Protein AF-A0A397XY78-F1 (afdb_monomer)

Organism: Brassica campestris (NCBI:txid3711)

Mean predicted aligned error: 9.74 Å

Solvent-accessible surface area (backbone atoms only — not comparable to full-atom values): 7818 Å² total; per-residue (Å²): 139,83,86,80,80,82,77,78,76,75,76,76,78,73,73,80,87,73,73,86,70,64,91,83,46,87,63,49,47,76,44,68,35,44,66,73,39,50,41,94,74,30,27,44,78,42,58,41,68,55,44,61,69,52,44,42,78,80,44,57,70,68,57,51,57,47,32,72,39,87,98,33,62,39,81,44,77,46,73,41,82,89,82,70,47,75,42,81,25,42,34,29,60,48,97,89,56,28,32,32,33,39,51,51,58,73,68,63,73,74,64,81,68,46,62,70,42,75,51,76,47,76,78,134

Foldseek 3Di:
DDDDDPPPPPPPPPPPPPCPDDPPDPLKQKDFDAPVCQDPQQKDWGAQVNCVVRPVVVDDPVQVVQQPDPPGWDWDWAQDDPVRDIDTWTWHQDPVRIIITHCPCVPVPPPRDDGGDMDMDDDD

Radius of gyration: 21.33 Å; Cα contacts (8 Å, |Δi|>4): 164; chains: 1; bounding box: 76×48×36 Å

InterPro domains:
  IPR051442 B3 domain-containing protein [PTHR34269] (6-124)

Sequence (124 aa):
MERKNNKTSKASSKRKNNEIFNPVSQWNIIITLTASDTDSSNTITIPKELVEAKIFPLWGSKRCKGLLKPDSFEMVYLYEHHSKVTTGVAMKKDEHGNFKLYGLPSVLGGRPFKTGDVIGFWWD

pLDDT: mean 81.6, std 18.2, range [38.69, 97.25]

Nearest PDB structures (foldseek):
  7e8n-assembly1_C-2  TM=6.178E-01  e=5.579E-01  Hymenobacter psoromatis
  7e8n-assembly1_B-2  TM=5.852E-01  e=1.484E+00  Hymenobacter psoromatis
  8qqu-assembly1_D  TM=4.106E-01  e=8.052E-01  Escherichia coli
  2w2w-assembly3_C  TM=4.730E-01  e=4.197E+00  Homo sapiens
  8pfj-assembly1_P  TM=1.690E-01  e=4.743E+00  Escherichia coli

Secondary structure (DSSP, 8-state):
-------------------S--TT-TT-EEEEPPGGGSSTT-EEEE-HHHHHHHTGGGS-HHHHHHHTSTT--EEEEEEETTTTEEEEEEEEE-TTS-EEEETHHHHTTT----TT-EEEE---

Structure (mmCIF, N/CA/C/O backbone):
data_AF-A0A397XY78-F1
#
_entry.id   AF-A0A397XY78-F1
#
loop_
_atom_site.group_PDB
_atom_site.id
_atom_site.type_symbol
_atom_site.label_atom_id
_atom_site.label_alt_id
_atom_site.label_comp_id
_atom_site.label_asym_id
_atom_site.label_entity_id
_atom_site.label_seq_id
_atom_site.pdbx_PDB_ins_code
_atom_site.Cartn_x
_atom_site.Cartn_y
_atom_site.Cartn_z
_atom_site.occupancy
_atom_site.B_iso_or_equiv
_atom_site.auth_seq_id
_atom_site.auth_comp_id
_atom_site.auth_asym_id
_atom_site.auth_atom_id
_atom_site.pdbx_PDB_model_num
ATOM 1 N N . MET A 1 1 ? 63.143 -38.415 9.168 1.00 48.16 1 MET A N 1
ATOM 2 C CA . MET A 1 1 ? 61.739 -38.746 9.493 1.00 48.16 1 MET A CA 1
ATOM 3 C C . MET A 1 1 ? 60.984 -37.426 9.601 1.00 48.16 1 MET A C 1
ATOM 5 O O . MET A 1 1 ? 61.056 -36.751 10.617 1.00 48.16 1 MET A O 1
ATOM 9 N N . GLU A 1 2 ? 60.424 -36.975 8.482 1.00 38.69 2 GLU A N 1
ATOM 10 C CA . GLU A 1 2 ? 59.940 -35.607 8.270 1.00 38.69 2 GLU A CA 1
ATOM 11 C C . GLU A 1 2 ? 58.440 -35.526 8.603 1.00 38.69 2 GLU A C 1
ATOM 13 O O . GLU A 1 2 ? 57.626 -36.237 8.013 1.00 38.69 2 GLU A O 1
ATOM 18 N N . ARG A 1 3 ? 58.064 -34.705 9.592 1.00 41.25 3 ARG A N 1
ATOM 19 C CA . ARG A 1 3 ? 56.664 -34.499 9.994 1.00 41.25 3 ARG A CA 1
ATOM 20 C C . ARG A 1 3 ? 56.026 -33.461 9.069 1.00 41.25 3 ARG A C 1
ATOM 22 O O . ARG A 1 3 ? 56.244 -32.265 9.236 1.00 41.25 3 ARG A O 1
ATOM 29 N N . LYS A 1 4 ? 55.236 -33.913 8.091 1.00 46.12 4 LYS A N 1
ATOM 30 C CA . LYS A 1 4 ? 54.439 -33.027 7.230 1.00 46.12 4 LYS A CA 1
ATOM 31 C C . LYS A 1 4 ? 53.172 -32.583 7.964 1.00 46.12 4 LYS A C 1
ATOM 33 O O . LYS A 1 4 ? 52.269 -33.375 8.218 1.00 46.12 4 LYS A O 1
ATOM 38 N N . ASN A 1 5 ? 53.131 -31.296 8.301 1.00 41.91 5 ASN A N 1
ATOM 39 C CA . ASN A 1 5 ? 51.973 -30.598 8.848 1.00 41.91 5 ASN A CA 1
ATOM 40 C C . ASN A 1 5 ? 50.860 -30.514 7.792 1.00 41.91 5 ASN A C 1
ATOM 42 O O . ASN A 1 5 ? 50.930 -29.691 6.880 1.00 41.91 5 ASN A O 1
ATOM 46 N N . ASN A 1 6 ? 49.812 -31.330 7.930 1.00 41.00 6 ASN A N 1
ATOM 47 C CA . ASN A 1 6 ? 48.597 -31.197 7.128 1.00 41.00 6 ASN A CA 1
ATOM 48 C C . ASN A 1 6 ? 47.757 -30.031 7.664 1.00 41.00 6 ASN A C 1
ATOM 50 O O . ASN A 1 6 ? 46.909 -30.176 8.543 1.00 41.00 6 ASN A O 1
ATOM 54 N N . LYS A 1 7 ? 48.029 -28.839 7.132 1.00 43.22 7 LYS A N 1
ATOM 55 C CA . LYS A 1 7 ? 47.216 -27.641 7.331 1.00 43.22 7 LYS A CA 1
ATOM 56 C C . LYS A 1 7 ? 45.964 -27.795 6.464 1.00 43.22 7 LYS A C 1
ATOM 58 O O . LYS A 1 7 ? 45.964 -27.421 5.297 1.00 43.22 7 LYS A O 1
ATOM 63 N N . THR A 1 8 ? 44.907 -28.388 7.017 1.00 42.28 8 THR A N 1
ATOM 64 C CA . THR A 1 8 ? 43.575 -28.383 6.399 1.00 42.28 8 THR A CA 1
ATOM 65 C C . THR A 1 8 ? 43.114 -26.939 6.244 1.00 42.28 8 THR A C 1
ATOM 67 O O . THR A 1 8 ? 42.688 -26.295 7.206 1.00 42.28 8 THR A O 1
ATOM 70 N N . SER A 1 9 ? 43.222 -26.419 5.026 1.00 42.25 9 SER A N 1
ATOM 71 C CA . SER A 1 9 ? 42.567 -25.198 4.587 1.00 42.25 9 SER A CA 1
ATOM 72 C C . SER A 1 9 ? 41.058 -25.433 4.626 1.00 42.25 9 SER A C 1
ATOM 74 O O . SER A 1 9 ? 40.459 -25.957 3.691 1.00 42.25 9 SER A O 1
ATOM 76 N N . LYS A 1 10 ? 40.414 -25.039 5.731 1.00 41.94 10 LYS A N 1
ATOM 77 C CA . LYS A 1 10 ? 38.980 -24.749 5.704 1.00 41.94 10 LYS A CA 1
ATOM 78 C C . LYS A 1 10 ? 38.804 -23.596 4.725 1.00 41.94 10 LYS A C 1
ATOM 80 O O . LYS A 1 10 ? 39.086 -22.449 5.065 1.00 41.94 10 LYS A O 1
ATOM 85 N N . ALA A 1 11 ? 38.391 -23.918 3.502 1.00 40.28 11 ALA A N 1
ATOM 86 C CA . ALA A 1 11 ? 37.831 -22.948 2.586 1.00 40.28 11 ALA A CA 1
ATOM 87 C C . ALA A 1 11 ? 36.706 -22.245 3.348 1.00 40.28 11 ALA A C 1
ATOM 89 O O . ALA A 1 11 ? 35.680 -22.852 3.663 1.00 40.28 11 ALA A O 1
ATOM 90 N N . SER A 1 12 ? 36.935 -20.989 3.734 1.00 42.72 12 SER A N 1
ATOM 91 C CA . SER A 1 12 ? 35.853 -20.156 4.214 1.00 42.72 12 SER A CA 1
ATOM 92 C C . SER A 1 12 ? 34.901 -20.029 3.034 1.00 42.72 12 SER A C 1
ATOM 94 O O . SER A 1 12 ? 35.208 -19.422 2.009 1.00 42.72 12 SER A O 1
ATOM 96 N N . SER A 1 13 ? 33.760 -20.702 3.147 1.00 46.28 13 SER A N 1
ATOM 97 C CA . SER A 1 13 ? 32.606 -20.436 2.310 1.00 46.28 13 SER A CA 1
ATOM 98 C C . SER A 1 13 ? 32.287 -18.957 2.498 1.00 46.28 13 SER A C 1
ATOM 100 O O . SER A 1 13 ? 31.592 -18.581 3.443 1.00 46.28 13 SER A O 1
ATOM 102 N N . LYS A 1 14 ? 32.836 -18.105 1.624 1.00 42.22 14 LYS A N 1
ATOM 103 C CA . LYS A 1 14 ? 32.313 -16.768 1.375 1.00 42.22 14 LYS A CA 1
ATOM 104 C C . LYS A 1 14 ? 30.841 -16.980 1.050 1.00 42.22 14 LYS A C 1
ATOM 106 O O . LYS A 1 14 ? 30.512 -17.383 -0.063 1.00 42.22 14 LYS A O 1
ATOM 111 N N . ARG A 1 15 ? 29.965 -16.768 2.037 1.00 43.22 15 ARG A N 1
ATOM 112 C CA . ARG A 1 15 ? 28.539 -16.605 1.776 1.00 43.22 15 ARG A CA 1
ATOM 113 C C . ARG A 1 15 ? 28.454 -15.511 0.718 1.00 43.22 15 ARG A C 1
ATOM 115 O O . ARG A 1 15 ? 28.897 -14.388 0.960 1.00 43.22 15 ARG A O 1
ATOM 122 N N . LYS A 1 16 ? 27.968 -15.851 -0.473 1.00 44.75 16 LYS A N 1
ATOM 123 C CA . LYS A 1 16 ? 27.525 -14.855 -1.445 1.00 44.75 16 LYS A CA 1
ATOM 124 C C . LYS A 1 16 ? 26.271 -14.209 -0.848 1.00 44.75 16 LYS A C 1
ATOM 126 O O . LYS A 1 16 ? 25.162 -14.591 -1.186 1.00 44.75 16 LYS A O 1
ATOM 131 N N . ASN A 1 17 ? 26.455 -13.278 0.085 1.00 46.44 17 ASN A N 1
ATOM 132 C CA . ASN A 1 17 ? 25.394 -12.428 0.622 1.00 46.44 17 ASN A CA 1
ATOM 133 C C . ASN A 1 17 ? 25.011 -11.381 -0.439 1.00 46.44 17 ASN A C 1
ATOM 135 O O . ASN A 1 17 ? 25.287 -10.202 -0.262 1.00 46.44 17 ASN A O 1
ATOM 139 N N . ASN A 1 18 ? 24.457 -11.817 -1.571 1.00 52.06 18 ASN A N 1
ATOM 140 C CA . ASN A 1 18 ? 23.976 -10.920 -2.629 1.00 52.06 18 ASN A CA 1
ATOM 141 C C . ASN A 1 18 ? 22.505 -11.174 -3.001 1.00 52.06 18 ASN A C 1
ATOM 143 O O . ASN A 1 18 ? 22.010 -10.582 -3.957 1.00 52.06 18 ASN A O 1
ATOM 147 N N . GLU A 1 19 ? 21.798 -12.041 -2.272 1.00 55.72 19 GLU A N 1
ATOM 148 C CA . GLU A 1 19 ? 20.357 -12.224 -2.455 1.00 55.72 19 GLU A CA 1
ATOM 149 C C . GLU A 1 19 ? 19.605 -11.192 -1.611 1.00 55.72 19 GLU A C 1
ATOM 151 O O . GLU A 1 19 ? 19.386 -11.376 -0.420 1.00 55.72 19 GLU A O 1
ATOM 156 N N . ILE A 1 20 ? 19.258 -10.074 -2.254 1.00 73.06 20 ILE A N 1
ATOM 157 C CA . ILE A 1 20 ? 18.532 -8.933 -1.664 1.00 73.06 20 ILE A CA 1
ATOM 158 C C . ILE A 1 20 ? 17.049 -9.266 -1.425 1.00 73.06 20 ILE A C 1
ATOM 160 O O . ILE A 1 20 ? 16.383 -8.623 -0.622 1.00 73.06 20 ILE A O 1
ATOM 164 N N . PHE A 1 21 ? 16.529 -10.289 -2.105 1.00 80.75 21 PHE A N 1
ATOM 165 C CA . PHE A 1 21 ? 15.174 -10.797 -1.936 1.00 80.75 21 PHE A CA 1
ATOM 166 C C . PHE A 1 21 ? 15.233 -12.294 -1.643 1.00 80.75 21 PHE A C 1
ATOM 168 O O . PHE A 1 21 ? 15.731 -13.068 -2.460 1.00 80.75 21 PHE A O 1
ATOM 175 N N . ASN A 1 22 ? 14.701 -12.699 -0.490 1.00 83.31 22 ASN A N 1
ATOM 176 C CA . ASN A 1 22 ? 14.528 -14.103 -0.144 1.00 83.31 22 ASN A CA 1
ATOM 177 C C . ASN A 1 22 ? 13.098 -14.542 -0.512 1.00 83.31 22 ASN A C 1
ATOM 179 O O . ASN A 1 22 ? 12.170 -14.209 0.232 1.00 83.31 22 ASN A O 1
ATOM 183 N N . PRO A 1 23 ? 12.890 -15.310 -1.598 1.00 80.44 23 PRO A N 1
ATOM 184 C CA . PRO A 1 23 ? 11.553 -15.666 -2.074 1.00 80.44 23 PRO A CA 1
ATOM 185 C C . PRO A 1 23 ? 10.768 -16.558 -1.105 1.00 80.44 23 PRO A C 1
ATOM 187 O O . PRO A 1 23 ? 9.543 -16.584 -1.175 1.00 80.44 23 PRO A O 1
ATOM 190 N N . VAL A 1 24 ? 11.441 -17.259 -0.185 1.00 84.75 24 VAL A N 1
ATOM 191 C CA . VAL A 1 24 ? 10.790 -18.138 0.804 1.00 84.75 24 VAL A CA 1
ATOM 192 C C . VAL A 1 24 ? 10.554 -17.453 2.152 1.00 84.75 24 VAL A C 1
ATOM 194 O O . VAL A 1 24 ? 10.095 -18.089 3.100 1.00 84.75 24 VAL A O 1
ATOM 197 N N . SER A 1 25 ? 10.864 -16.158 2.269 1.00 89.00 25 SER A N 1
ATOM 198 C CA . SER A 1 25 ? 10.588 -15.410 3.491 1.00 89.00 25 SER A CA 1
ATOM 199 C C . SER A 1 25 ? 9.085 -15.299 3.724 1.00 89.00 25 SER A C 1
ATOM 201 O O . SER A 1 25 ? 8.349 -14.706 2.935 1.00 89.00 25 SER A O 1
ATOM 203 N N . GLN A 1 26 ? 8.638 -15.792 4.879 1.00 90.31 26 GLN A N 1
ATOM 204 C CA . GLN A 1 26 ? 7.255 -15.640 5.326 1.00 90.31 26 GLN A CA 1
ATOM 205 C C . GLN A 1 26 ? 6.852 -14.179 5.568 1.00 90.31 26 GLN A C 1
ATOM 207 O O . GLN A 1 26 ? 5.673 -13.915 5.781 1.00 90.31 26 GLN A O 1
ATOM 212 N N . TRP A 1 27 ? 7.802 -13.242 5.600 1.00 91.25 27 TRP A N 1
ATOM 213 C CA . TRP A 1 27 ? 7.537 -11.820 5.830 1.00 91.25 27 TRP A CA 1
ATOM 214 C C . TRP A 1 27 ? 7.253 -11.034 4.552 1.00 91.25 27 TRP A C 1
ATOM 216 O O . TRP A 1 27 ? 6.825 -9.884 4.639 1.00 91.25 27 TRP A O 1
ATOM 226 N N . ASN A 1 28 ? 7.458 -11.652 3.387 1.00 93.31 28 ASN A N 1
ATOM 227 C CA . ASN A 1 28 ? 7.153 -11.028 2.111 1.00 93.31 28 ASN A CA 1
ATOM 228 C C . ASN A 1 28 ? 5.644 -10.821 1.964 1.00 93.31 28 ASN A C 1
ATOM 230 O O . ASN A 1 28 ? 4.837 -11.677 2.333 1.00 93.31 28 ASN A O 1
ATOM 234 N N . ILE A 1 29 ? 5.277 -9.699 1.359 1.00 94.62 29 ILE A N 1
ATOM 235 C CA . ILE A 1 29 ? 3.921 -9.435 0.892 1.00 94.62 29 ILE A CA 1
ATOM 236 C C . ILE A 1 29 ? 3.966 -9.552 -0.624 1.00 94.62 29 ILE A C 1
ATOM 238 O O . ILE A 1 29 ? 4.593 -8.734 -1.292 1.00 94.62 29 ILE A O 1
ATOM 242 N N . ILE A 1 30 ? 3.326 -10.588 -1.156 1.00 93.38 30 ILE A N 1
ATOM 243 C CA . ILE A 1 30 ? 3.229 -10.841 -2.592 1.00 93.38 30 ILE A CA 1
ATOM 244 C C . ILE A 1 30 ? 1.773 -10.642 -2.990 1.00 93.38 30 ILE A C 1
ATOM 246 O O . ILE A 1 30 ? 0.890 -11.299 -2.440 1.00 93.38 30 ILE A O 1
ATOM 250 N N . ILE A 1 31 ? 1.524 -9.737 -3.928 1.00 93.06 31 ILE A N 1
ATOM 251 C CA . ILE A 1 31 ? 0.182 -9.436 -4.427 1.00 93.06 31 ILE A CA 1
ATOM 252 C C . ILE A 1 31 ? 0.143 -9.599 -5.942 1.00 93.06 31 ILE A C 1
ATOM 254 O O . ILE A 1 31 ? 1.093 -9.245 -6.637 1.00 93.06 31 ILE A O 1
ATOM 258 N N . THR A 1 32 ? -0.961 -10.146 -6.445 1.00 94.19 32 THR A N 1
ATOM 259 C CA . THR A 1 32 ? -1.277 -10.140 -7.878 1.00 94.19 32 THR A CA 1
ATOM 260 C C . THR A 1 32 ? -2.194 -8.960 -8.145 1.00 94.19 32 THR A C 1
ATOM 262 O O . THR A 1 32 ? -3.218 -8.825 -7.478 1.00 94.19 32 THR A O 1
ATOM 265 N N . LEU A 1 33 ? -1.822 -8.108 -9.092 1.00 91.12 33 LEU A N 1
ATOM 266 C CA . LEU A 1 33 ? -2.560 -6.892 -9.391 1.00 91.12 33 LEU A CA 1
ATOM 267 C C . LEU A 1 33 ? -3.894 -7.211 -10.051 1.00 91.12 33 LEU A C 1
ATOM 269 O O . LEU A 1 33 ? -3.970 -7.952 -11.034 1.00 91.12 33 LEU A O 1
ATOM 273 N N . THR A 1 34 ? -4.948 -6.614 -9.517 1.00 91.19 34 THR A N 1
ATOM 274 C CA . THR A 1 34 ? -6.294 -6.679 -10.077 1.00 91.19 34 THR A CA 1
ATOM 275 C C . THR A 1 34 ? -6.521 -5.541 -11.071 1.00 91.19 34 THR A C 1
ATOM 277 O O . THR A 1 34 ? -5.702 -4.632 -11.200 1.00 91.19 34 THR A O 1
ATOM 280 N N . ALA A 1 35 ? -7.658 -5.561 -11.771 1.00 89.50 35 ALA A N 1
ATOM 281 C CA . ALA A 1 35 ? -8.026 -4.478 -12.682 1.00 89.50 35 ALA A CA 1
ATOM 282 C C . ALA A 1 35 ? -8.074 -3.111 -11.976 1.00 89.50 35 ALA A C 1
ATOM 284 O O . ALA A 1 35 ? -7.596 -2.129 -12.539 1.00 89.50 35 ALA A O 1
ATOM 285 N N . SER A 1 36 ? -8.564 -3.064 -10.731 1.00 86.94 36 SER A N 1
ATOM 286 C CA . SER A 1 36 ? -8.632 -1.836 -9.928 1.00 86.94 36 SER A CA 1
ATOM 287 C C . SER A 1 36 ? -7.275 -1.326 -9.444 1.00 86.94 36 SER A C 1
ATOM 289 O O . SER A 1 36 ? -7.160 -0.158 -9.101 1.00 86.94 36 SER A O 1
ATOM 291 N N . ASP A 1 37 ? -6.240 -2.169 -9.408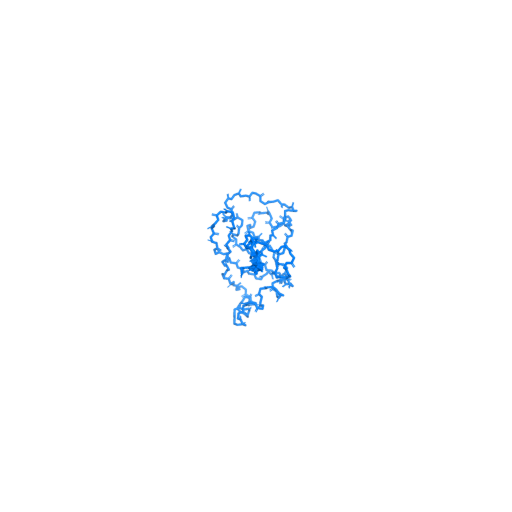 1.00 87.38 37 ASP A N 1
ATOM 292 C CA . ASP A 1 37 ? -4.889 -1.726 -9.026 1.00 87.38 37 ASP A CA 1
ATOM 293 C C . ASP A 1 37 ? -4.138 -1.085 -10.206 1.00 87.38 37 ASP A C 1
ATOM 295 O O . ASP A 1 37 ? -3.134 -0.394 -10.036 1.00 87.38 37 ASP A O 1
ATOM 299 N N . THR A 1 38 ? -4.616 -1.338 -11.426 1.00 84.31 38 THR A N 1
ATOM 300 C CA . THR A 1 38 ? -4.011 -0.859 -12.678 1.00 84.31 38 THR A CA 1
ATOM 301 C C . THR A 1 38 ? -4.869 0.168 -13.408 1.00 84.31 38 THR A C 1
ATOM 303 O O . THR A 1 38 ? -4.539 0.572 -14.522 1.00 84.31 38 THR A O 1
ATOM 306 N N . ASP A 1 39 ? -5.982 0.576 -12.801 1.00 79.19 39 ASP A N 1
ATOM 307 C CA . ASP A 1 39 ? -6.836 1.640 -13.310 1.00 79.19 39 ASP A CA 1
ATOM 308 C C . ASP A 1 39 ? -6.239 3.033 -13.015 1.00 79.19 39 ASP A C 1
ATOM 310 O O . ASP A 1 39 ? -5.139 3.191 -12.480 1.00 79.19 39 ASP A O 1
ATOM 314 N N . SER A 1 40 ? -6.971 4.090 -13.366 1.00 72.06 40 SER A N 1
ATOM 315 C CA . SER A 1 40 ? -6.536 5.475 -13.154 1.00 72.06 40 SER A CA 1
ATOM 316 C C . SER A 1 40 ? -6.432 5.901 -11.681 1.00 72.06 40 SER A C 1
ATOM 318 O O . SER A 1 40 ? -6.032 7.035 -11.416 1.00 72.06 40 SER A O 1
ATOM 320 N N . SER A 1 41 ? -6.810 5.054 -10.715 1.00 70.25 41 SER A N 1
ATOM 321 C CA . SER A 1 41 ? -6.816 5.397 -9.287 1.00 70.25 41 SER A CA 1
ATOM 322 C C . SER A 1 41 ? -5.414 5.589 -8.704 1.00 70.25 41 SER A C 1
ATOM 324 O O . SER A 1 41 ? -5.283 6.211 -7.650 1.00 70.25 41 SER A O 1
ATOM 326 N N . ASN A 1 42 ? -4.363 5.097 -9.378 1.00 77.62 42 ASN A N 1
ATOM 327 C CA . ASN A 1 42 ? -2.981 5.104 -8.886 1.00 77.62 42 ASN A CA 1
ATOM 328 C C . ASN A 1 42 ? -2.862 4.521 -7.463 1.00 77.62 42 ASN A C 1
ATOM 330 O O . ASN A 1 42 ? -2.095 5.025 -6.629 1.00 77.62 42 ASN A O 1
ATOM 334 N N . THR A 1 43 ? -3.636 3.472 -7.178 1.00 89.19 43 THR A N 1
ATOM 335 C CA . THR A 1 43 ? -3.605 2.767 -5.896 1.00 89.19 43 THR A CA 1
ATOM 336 C C . THR A 1 43 ? -3.234 1.311 -6.069 1.00 89.19 43 THR A C 1
ATOM 338 O O . THR A 1 43 ? -3.614 0.684 -7.044 1.00 89.19 43 THR A O 1
ATOM 341 N N . ILE A 1 44 ? -2.497 0.779 -5.098 1.00 91.62 44 ILE A N 1
ATOM 342 C CA . ILE A 1 44 ? -2.251 -0.657 -4.979 1.00 91.62 44 ILE A CA 1
ATOM 343 C C . ILE A 1 44 ? -2.912 -1.151 -3.699 1.00 91.62 44 ILE A C 1
ATOM 345 O O . ILE A 1 44 ? -2.646 -0.613 -2.620 1.00 91.62 44 ILE A O 1
ATOM 349 N N . THR A 1 45 ? -3.758 -2.167 -3.816 1.00 94.25 45 THR A N 1
ATOM 350 C CA . THR A 1 45 ? -4.492 -2.746 -2.693 1.00 94.25 45 THR A CA 1
ATOM 351 C C . THR A 1 45 ? -3.691 -3.871 -2.040 1.00 94.25 45 THR A C 1
ATOM 353 O O . THR A 1 45 ? -3.204 -4.790 -2.693 1.00 94.25 45 THR A O 1
ATOM 356 N N . ILE A 1 46 ? -3.574 -3.813 -0.717 1.00 96.38 46 ILE A N 1
ATOM 357 C CA . ILE A 1 46 ? -3.000 -4.851 0.132 1.00 96.38 46 ILE A CA 1
ATOM 358 C C . ILE A 1 46 ? -4.123 -5.396 1.024 1.00 96.38 46 ILE A C 1
ATOM 360 O O . ILE A 1 46 ? -4.730 -4.621 1.775 1.00 96.38 46 ILE A O 1
ATOM 364 N N . PRO A 1 47 ? -4.399 -6.713 0.975 1.00 96.94 47 PRO A N 1
ATOM 365 C CA . PRO A 1 47 ? -5.384 -7.343 1.841 1.00 96.94 47 PRO A CA 1
ATOM 366 C C . PRO A 1 47 ? -5.123 -7.069 3.319 1.00 96.94 47 PRO A C 1
ATOM 368 O O . PRO A 1 47 ? -3.971 -7.064 3.775 1.00 96.94 47 PRO A O 1
ATOM 371 N N . LYS A 1 48 ? -6.206 -6.872 4.072 1.00 97.25 48 LYS A N 1
ATOM 372 C CA . LYS A 1 48 ? -6.164 -6.596 5.511 1.00 97.25 48 LYS A CA 1
ATOM 373 C C . LYS A 1 48 ? -5.284 -7.592 6.264 1.00 97.25 48 LYS A C 1
ATOM 375 O O . LYS A 1 48 ? -4.430 -7.193 7.053 1.00 97.25 48 LYS A O 1
ATOM 380 N N . GLU A 1 49 ? -5.467 -8.876 5.986 1.00 97.06 49 GLU A N 1
ATOM 381 C CA . GLU A 1 49 ? -4.793 -9.977 6.669 1.00 97.06 49 GLU A CA 1
ATOM 382 C C . GLU A 1 49 ? -3.275 -9.908 6.469 1.00 97.06 49 GLU A C 1
ATOM 384 O O . GLU A 1 49 ? -2.512 -10.192 7.391 1.00 97.06 49 GLU A O 1
ATOM 389 N N . LEU A 1 50 ? -2.818 -9.475 5.287 1.00 96.94 50 LEU A N 1
ATOM 390 C CA . LEU A 1 50 ? -1.393 -9.302 5.002 1.00 96.94 50 LEU A CA 1
ATOM 391 C C . LEU A 1 50 ? -0.810 -8.109 5.759 1.00 96.94 50 LEU A C 1
ATOM 393 O O . LEU A 1 50 ? 0.281 -8.219 6.315 1.00 96.94 50 LEU A O 1
ATOM 397 N N . VAL A 1 51 ? -1.527 -6.987 5.837 1.00 96.56 51 VAL A N 1
ATOM 398 C CA . VAL A 1 51 ? -1.074 -5.822 6.614 1.00 96.56 51 VAL A CA 1
ATOM 399 C C . VAL A 1 51 ? -0.988 -6.160 8.101 1.00 96.56 51 VAL A C 1
ATOM 401 O O . VAL A 1 51 ? 0.041 -5.912 8.735 1.00 96.56 51 VAL A O 1
ATOM 404 N N . GLU A 1 52 ? -2.030 -6.778 8.652 1.00 95.88 52 GLU A N 1
ATOM 405 C CA . GLU A 1 52 ? -2.083 -7.158 10.065 1.00 95.88 52 GLU A CA 1
ATOM 406 C C . GLU A 1 52 ? -1.030 -8.213 10.426 1.00 95.88 52 GLU A C 1
ATOM 408 O O . GLU A 1 52 ? -0.448 -8.144 11.507 1.00 95.88 52 GLU A O 1
ATOM 413 N N . ALA A 1 53 ? -0.731 -9.154 9.526 1.00 96.06 53 ALA A N 1
ATOM 414 C CA . ALA A 1 53 ? 0.252 -10.204 9.782 1.00 96.06 53 ALA A CA 1
ATOM 415 C C . ALA A 1 53 ? 1.703 -9.795 9.491 1.00 96.06 53 ALA A C 1
ATOM 417 O O . ALA A 1 53 ? 2.614 -10.360 10.097 1.00 96.06 53 ALA A O 1
ATOM 418 N N . LYS A 1 54 ? 1.948 -8.887 8.536 1.00 95.44 54 LYS A N 1
ATOM 419 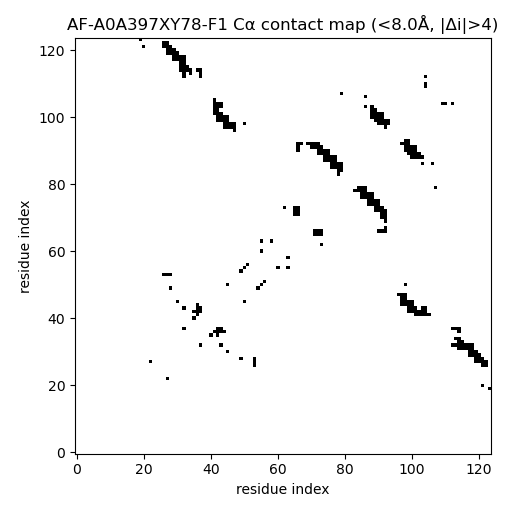C CA . LYS A 1 54 ? 3.300 -8.631 7.996 1.00 95.44 54 LYS A CA 1
ATOM 420 C C . LYS A 1 54 ? 3.811 -7.214 8.231 1.00 95.44 54 LYS A C 1
ATOM 422 O O . LYS A 1 54 ? 5.021 -7.024 8.256 1.00 95.44 54 LYS A O 1
ATOM 427 N N . ILE A 1 55 ? 2.925 -6.237 8.427 1.00 95.19 55 ILE A N 1
ATOM 428 C CA . ILE A 1 55 ? 3.298 -4.831 8.651 1.00 95.19 55 ILE A CA 1
ATOM 429 C C . ILE A 1 55 ? 3.106 -4.454 10.118 1.00 95.19 55 ILE A C 1
ATOM 431 O O . ILE A 1 55 ? 4.032 -3.957 10.755 1.00 95.19 55 ILE A O 1
ATOM 435 N N . PHE A 1 56 ? 1.923 -4.713 10.682 1.00 95.38 56 PHE A N 1
ATOM 436 C CA . PHE A 1 56 ? 1.600 -4.302 12.053 1.00 95.38 56 PHE A CA 1
ATOM 437 C C . PHE A 1 56 ? 2.554 -4.841 13.125 1.00 95.38 56 PHE A C 1
ATOM 439 O O . PHE A 1 56 ? 2.849 -4.072 14.038 1.00 95.38 56 PHE A O 1
ATOM 446 N N . PRO A 1 57 ? 3.097 -6.073 13.041 1.00 94.69 57 PRO A N 1
ATOM 447 C CA . PRO A 1 57 ? 4.066 -6.555 14.027 1.00 94.69 57 PRO A CA 1
ATOM 448 C C . PRO A 1 57 ? 5.379 -5.764 14.033 1.00 94.69 57 PRO A C 1
ATOM 450 O O . PRO A 1 57 ? 6.074 -5.734 15.043 1.00 94.69 57 PRO A O 1
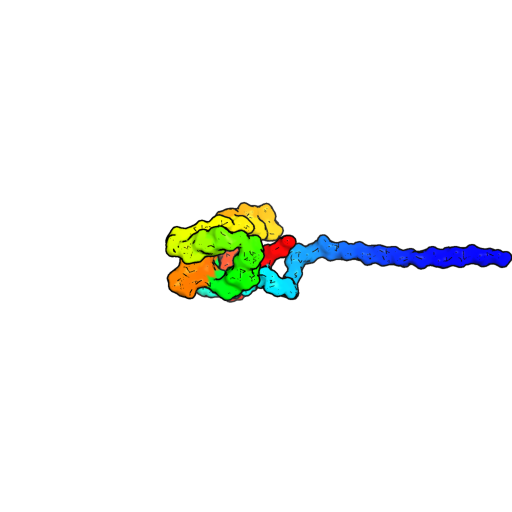ATOM 453 N N . LEU A 1 58 ? 5.714 -5.118 12.913 1.00 92.00 58 LEU A N 1
ATOM 454 C CA . LEU A 1 58 ? 6.907 -4.283 12.763 1.00 92.00 58 LEU A CA 1
ATOM 455 C C . LEU A 1 58 ? 6.638 -2.823 13.150 1.00 92.00 58 LEU A C 1
ATOM 457 O O . LEU A 1 58 ? 7.561 -2.015 13.243 1.00 92.00 58 LEU A O 1
ATOM 461 N N . TRP A 1 59 ? 5.373 -2.453 13.346 1.00 93.88 59 TRP A N 1
ATOM 462 C CA . TRP A 1 59 ? 4.959 -1.102 13.696 1.00 93.88 59 TRP A CA 1
ATOM 463 C C . TRP A 1 59 ? 4.592 -1.005 15.176 1.00 93.88 59 TRP A C 1
ATOM 465 O O . TRP 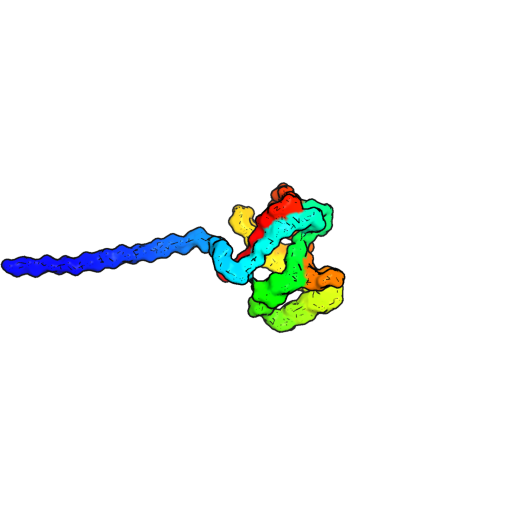A 1 59 ? 4.056 -1.921 15.791 1.00 93.88 59 TRP A O 1
ATOM 475 N N . GLY A 1 60 ? 4.839 0.163 15.770 1.00 92.81 60 GLY A N 1
ATOM 476 C CA . GLY A 1 60 ? 4.370 0.441 17.124 1.00 92.81 60 GLY A CA 1
ATOM 477 C C . GLY A 1 60 ? 2.841 0.522 17.188 1.00 92.81 60 GLY A C 1
ATOM 478 O O . GLY A 1 60 ? 2.197 1.061 16.287 1.00 92.81 60 GLY A O 1
ATOM 479 N N . SER A 1 61 ? 2.255 0.082 18.306 1.00 93.88 61 SER A N 1
ATOM 480 C CA . SER A 1 61 ? 0.796 0.047 18.515 1.00 93.88 61 SER A CA 1
ATOM 481 C C . SER A 1 61 ? 0.097 1.389 18.260 1.00 93.88 61 SER A C 1
ATOM 483 O O . SER A 1 61 ? -1.019 1.419 17.742 1.00 93.88 61 SER A O 1
ATOM 485 N N . LYS A 1 62 ? 0.756 2.510 18.584 1.00 95.00 62 LYS A N 1
ATOM 486 C CA . LYS A 1 62 ? 0.255 3.866 18.314 1.00 95.00 62 LYS A CA 1
ATOM 487 C C . LYS A 1 62 ? 0.064 4.117 16.817 1.00 95.00 62 LYS A C 1
ATOM 489 O O . LYS A 1 62 ? -0.960 4.678 16.442 1.00 95.00 62 LYS A O 1
ATOM 494 N N . ARG A 1 63 ? 1.018 3.686 15.988 1.00 95.50 63 ARG A N 1
ATOM 495 C CA . ARG A 1 63 ? 0.982 3.850 14.530 1.00 95.50 63 ARG A CA 1
ATOM 496 C C . ARG A 1 63 ? -0.116 2.989 13.912 1.00 95.50 63 ARG A C 1
ATOM 498 O O . ARG A 1 63 ? -0.936 3.496 13.159 1.00 95.50 63 ARG A O 1
ATOM 505 N N . CYS A 1 64 ? -0.215 1.722 14.321 1.00 96.06 64 CYS A N 1
ATOM 506 C CA . CYS A 1 64 ? -1.286 0.833 13.857 1.00 96.06 64 CYS A CA 1
ATOM 507 C C . CYS A 1 64 ? -2.672 1.391 14.219 1.00 96.06 64 CYS A C 1
ATOM 509 O O . CYS A 1 64 ? -3.549 1.482 13.368 1.00 96.06 64 CYS A O 1
ATOM 511 N N . LYS A 1 65 ? -2.863 1.846 15.467 1.00 94.81 65 LYS A N 1
ATOM 512 C CA . LYS A 1 65 ? -4.110 2.505 15.894 1.00 94.81 65 LYS A CA 1
ATOM 513 C C . LYS A 1 65 ? -4.379 3.804 15.139 1.00 94.81 65 LYS A C 1
ATOM 515 O O . LYS A 1 65 ? -5.541 4.134 14.943 1.00 94.81 65 LYS A O 1
ATOM 520 N N . GLY A 1 66 ? -3.329 4.540 14.769 1.00 94.50 66 GLY A N 1
ATOM 521 C CA . GLY A 1 66 ? -3.405 5.724 13.919 1.00 94.50 66 GLY A CA 1
ATOM 522 C C . GLY A 1 66 ? -4.071 5.392 12.593 1.00 94.50 66 GLY A C 1
ATOM 523 O O . GLY A 1 66 ? -5.134 5.936 12.325 1.00 94.50 66 GLY A O 1
ATOM 524 N N . LEU A 1 67 ? -3.509 4.425 11.863 1.00 96.12 67 LEU A N 1
ATOM 525 C CA . LEU A 1 67 ? -3.989 3.971 10.553 1.00 96.12 67 LEU A CA 1
ATOM 526 C C . LEU A 1 67 ? -5.401 3.363 10.566 1.00 96.12 67 LEU A C 1
ATOM 528 O O . LEU A 1 67 ? -6.105 3.382 9.560 1.00 96.12 67 LEU A O 1
ATOM 532 N N . LEU A 1 68 ? -5.818 2.775 11.690 1.00 95.12 68 LEU A N 1
ATOM 533 C CA . LEU A 1 68 ? -7.144 2.164 11.819 1.00 95.12 68 LEU A CA 1
ATOM 534 C C . LEU A 1 68 ? -8.271 3.183 12.050 1.00 95.12 68 LEU A C 1
ATOM 536 O O . LEU A 1 68 ? -9.438 2.787 12.059 1.00 95.12 68 LEU A O 1
ATOM 540 N N . LYS A 1 69 ? -7.957 4.470 12.256 1.00 95.00 69 LYS A N 1
ATOM 541 C CA . LYS A 1 69 ? -8.976 5.514 12.416 1.00 95.00 69 LYS A CA 1
ATOM 542 C C . LYS A 1 69 ? -9.642 5.844 11.073 1.00 95.00 69 LYS A C 1
ATOM 544 O O . LYS A 1 69 ? -8.959 5.825 10.046 1.00 95.00 69 LYS A O 1
ATOM 549 N N . PRO A 1 70 ? -10.936 6.210 11.074 1.00 90.94 70 PRO A N 1
ATOM 550 C CA . PRO A 1 70 ? -11.601 6.739 9.885 1.00 90.94 70 PRO A CA 1
ATOM 551 C C . PRO A 1 70 ? -10.831 7.925 9.292 1.00 90.94 70 PRO A C 1
ATOM 553 O O . PRO A 1 70 ? -10.283 8.733 10.044 1.00 90.94 70 PRO A O 1
ATOM 556 N N . ASP A 1 71 ? -10.765 7.988 7.961 1.00 88.19 71 ASP A N 1
ATOM 557 C CA . ASP A 1 71 ? -10.117 9.050 7.170 1.00 88.19 71 ASP A CA 1
ATOM 558 C C . ASP A 1 71 ? -8.644 9.339 7.508 1.00 88.19 71 ASP A C 1
ATOM 560 O O . ASP A 1 71 ? -8.082 10.369 7.127 1.00 88.19 71 ASP A O 1
ATOM 564 N N . SER A 1 72 ? -7.985 8.412 8.202 1.00 95.06 72 SER A N 1
ATOM 565 C CA . SER A 1 72 ? -6.574 8.521 8.551 1.00 95.06 72 SER A CA 1
ATOM 566 C C . SER A 1 72 ? -5.665 7.929 7.477 1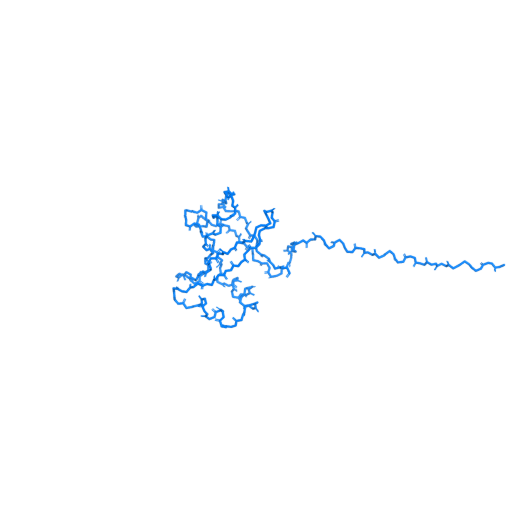.00 95.06 72 SER A C 1
ATOM 568 O O . SER A 1 72 ? -6.077 7.142 6.621 1.00 95.06 72 SER A O 1
ATOM 570 N N . PHE A 1 73 ? -4.394 8.319 7.530 1.00 96.12 73 PHE A N 1
ATOM 571 C CA . PHE A 1 73 ? -3.352 7.716 6.719 1.00 96.12 73 PHE A CA 1
ATOM 572 C C . PHE A 1 73 ? -2.044 7.642 7.489 1.00 96.12 73 PHE A C 1
ATOM 574 O O . PHE A 1 73 ? -1.776 8.459 8.368 1.00 96.12 73 PHE A O 1
ATOM 581 N N . GLU A 1 74 ? -1.215 6.681 7.107 1.00 96.38 74 GLU A N 1
ATOM 582 C CA . GLU A 1 74 ? 0.176 6.602 7.532 1.00 96.38 74 GLU A CA 1
ATOM 583 C C . GLU A 1 74 ? 1.066 6.726 6.303 1.00 96.38 74 GLU A C 1
A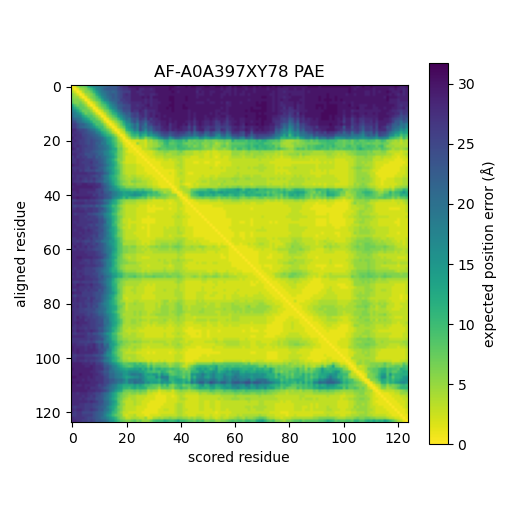TOM 585 O O . GLU A 1 74 ? 0.841 6.065 5.287 1.00 96.38 74 GLU A O 1
ATOM 590 N N . MET A 1 75 ? 2.096 7.564 6.390 1.00 94.69 75 MET A N 1
ATOM 591 C CA . MET A 1 75 ? 3.124 7.597 5.355 1.00 94.69 75 MET A CA 1
ATOM 592 C C . MET A 1 75 ? 3.988 6.348 5.478 1.00 94.69 75 MET A C 1
ATOM 594 O O . MET A 1 75 ? 4.493 6.035 6.559 1.00 94.69 75 MET A O 1
ATOM 598 N N . VAL A 1 76 ? 4.172 5.639 4.370 1.00 93.25 76 VAL A N 1
ATOM 599 C CA . VAL A 1 76 ? 5.089 4.503 4.270 1.00 93.25 76 VAL A CA 1
ATOM 600 C C . VAL A 1 76 ? 6.136 4.800 3.210 1.00 93.25 76 VAL A C 1
ATOM 602 O O . VAL A 1 76 ? 5.833 5.372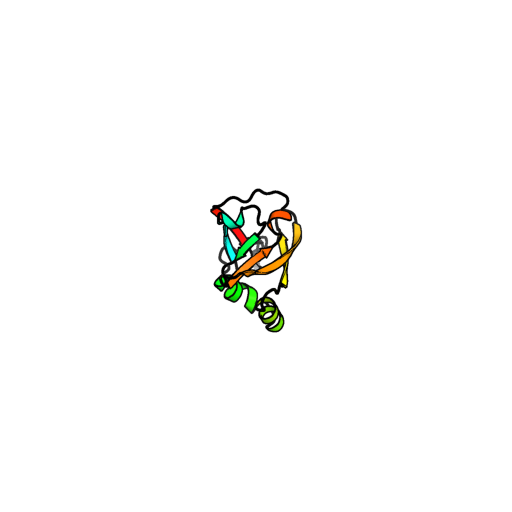 2.166 1.00 93.25 76 VAL A O 1
ATOM 605 N N . TYR A 1 77 ? 7.382 4.444 3.506 1.00 91.75 77 TYR A N 1
ATOM 606 C CA . TYR A 1 77 ? 8.512 4.694 2.624 1.00 91.75 77 TYR A CA 1
ATOM 607 C C . TYR A 1 77 ? 8.927 3.381 1.978 1.00 91.75 77 TYR A C 1
ATOM 609 O O . TYR A 1 77 ? 9.302 2.439 2.671 1.00 91.75 77 TYR A O 1
ATOM 617 N N . LEU A 1 78 ? 8.815 3.324 0.658 1.00 90.69 78 LEU A N 1
ATOM 618 C CA . LEU A 1 78 ? 9.116 2.152 -0.149 1.00 90.69 78 LEU A CA 1
ATOM 619 C C . LEU A 1 78 ? 10.396 2.418 -0.923 1.00 90.69 78 LEU A C 1
ATOM 621 O O . LEU A 1 78 ? 10.502 3.433 -1.608 1.00 90.69 78 LEU A O 1
ATOM 625 N N . TYR A 1 79 ? 11.361 1.517 -0.808 1.00 89.75 79 TYR A N 1
ATOM 626 C CA . TYR A 1 79 ? 12.582 1.563 -1.597 1.00 89.75 79 TYR A CA 1
ATOM 627 C C . TYR A 1 79 ? 12.440 0.632 -2.796 1.00 89.75 79 TYR A C 1
ATOM 629 O O . TYR A 1 79 ? 12.285 -0.577 -2.622 1.00 89.75 79 TYR A O 1
ATOM 637 N N . GLU A 1 80 ? 12.483 1.173 -4.013 1.00 86.94 80 GLU A N 1
ATOM 638 C CA . GLU A 1 80 ? 12.410 0.348 -5.213 1.00 86.94 80 GLU A CA 1
ATOM 639 C C . GLU A 1 80 ? 13.803 -0.048 -5.696 1.00 86.94 80 GLU A C 1
ATOM 641 O O . GLU A 1 80 ? 14.666 0.778 -6.002 1.00 86.94 80 GLU A O 1
ATOM 646 N N . HIS A 1 81 ? 14.025 -1.358 -5.762 1.00 83.88 81 HIS A N 1
ATOM 647 C CA . HIS A 1 81 ? 15.361 -1.905 -5.905 1.00 83.88 81 HIS A CA 1
ATOM 648 C C . HIS A 1 81 ? 16.015 -1.624 -7.268 1.00 83.88 81 HIS A C 1
ATOM 650 O O . HIS A 1 81 ? 17.240 -1.497 -7.318 1.00 83.88 81 HIS A O 1
ATOM 656 N N . HIS A 1 82 ? 15.259 -1.547 -8.367 1.00 81.50 82 HIS A N 1
ATOM 657 C CA . HIS A 1 82 ? 15.830 -1.333 -9.699 1.00 81.50 82 HIS A CA 1
ATOM 658 C C . HIS A 1 82 ? 16.259 0.123 -9.917 1.00 81.50 82 HIS A C 1
ATOM 66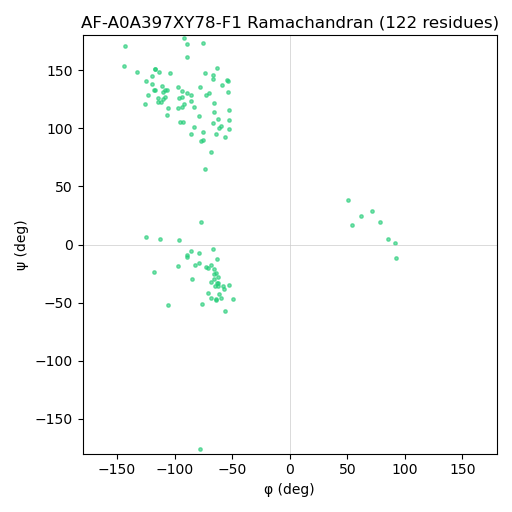0 O O . HIS A 1 82 ? 17.401 0.378 -10.288 1.00 81.50 82 HIS A O 1
ATOM 666 N N . SER A 1 83 ? 15.363 1.071 -9.647 1.00 82.44 83 SER A N 1
ATOM 667 C CA . SER A 1 83 ? 15.581 2.514 -9.801 1.00 82.44 83 SER A CA 1
ATOM 668 C C . SER A 1 83 ? 16.379 3.132 -8.657 1.00 82.44 83 SER A C 1
ATOM 670 O O . SER A 1 83 ? 16.889 4.238 -8.813 1.00 82.44 83 SER A O 1
ATOM 672 N N . LYS A 1 84 ? 16.511 2.429 -7.521 1.00 86.06 84 LYS A N 1
ATOM 673 C CA . LYS A 1 84 ? 17.193 2.911 -6.309 1.00 86.06 84 LYS A CA 1
ATOM 674 C C . LYS A 1 84 ? 16.530 4.154 -5.702 1.00 86.06 84 LYS A C 1
ATOM 676 O O . LYS A 1 84 ? 17.183 4.913 -4.986 1.00 86.06 84 LYS A O 1
ATOM 681 N N . VAL A 1 85 ? 15.240 4.352 -5.968 1.00 84.44 85 VAL A N 1
ATOM 682 C CA . VAL A 1 85 ? 14.452 5.481 -5.465 1.00 84.44 85 VAL A CA 1
ATOM 683 C C . VAL A 1 85 ? 13.677 5.067 -4.219 1.00 84.44 85 VAL A C 1
ATOM 685 O O . VAL A 1 85 ? 13.045 4.012 -4.187 1.00 84.44 85 VAL A O 1
ATOM 688 N N . THR A 1 86 ? 13.689 5.933 -3.204 1.00 89.19 86 THR A N 1
ATOM 689 C CA . THR A 1 86 ? 12.764 5.849 -2.070 1.00 89.19 86 THR A CA 1
ATOM 690 C C . THR A 1 86 ? 11.554 6.730 -2.329 1.00 89.19 86 THR A C 1
ATOM 692 O O . THR A 1 86 ? 11.683 7.905 -2.670 1.00 89.19 86 THR A O 1
ATOM 695 N N . THR A 1 87 ? 10.369 6.183 -2.105 1.00 87.19 87 THR A N 1
ATOM 696 C CA . THR A 1 87 ? 9.096 6.866 -2.299 1.00 87.19 87 THR A CA 1
ATOM 697 C C . THR A 1 87 ? 8.287 6.873 -1.020 1.00 87.19 87 THR A C 1
ATOM 699 O O . THR A 1 87 ? 8.031 5.818 -0.450 1.00 87.19 87 THR A O 1
ATOM 702 N N . GLY A 1 88 ? 7.818 8.050 -0.605 1.00 91.06 88 GLY A N 1
ATOM 703 C CA . GLY A 1 88 ? 6.757 8.157 0.392 1.00 91.06 88 GLY A CA 1
ATOM 704 C C . GLY A 1 88 ? 5.390 8.003 -0.271 1.00 91.06 88 GLY A C 1
ATOM 705 O O . GLY A 1 88 ? 5.025 8.833 -1.099 1.00 91.06 88 GLY A O 1
ATOM 706 N N . VAL A 1 89 ? 4.632 6.977 0.106 1.00 92.00 89 VAL A N 1
ATOM 707 C CA . VAL A 1 89 ? 3.233 6.790 -0.309 1.00 92.00 89 VAL A CA 1
ATOM 708 C C . VAL A 1 89 ? 2.318 6.827 0.909 1.00 92.00 89 VAL A C 1
ATOM 710 O O . VAL A 1 89 ? 2.725 6.471 2.017 1.00 92.00 89 VAL A O 1
ATOM 713 N N . ALA A 1 90 ? 1.076 7.262 0.716 1.00 94.25 90 ALA A N 1
ATOM 714 C CA . ALA A 1 90 ? 0.086 7.243 1.784 1.00 94.25 90 ALA A CA 1
ATOM 715 C C . ALA A 1 90 ? -0.595 5.872 1.824 1.00 94.25 90 ALA A C 1
ATOM 717 O O . ALA A 1 90 ? -1.182 5.443 0.833 1.00 94.25 90 ALA A O 1
ATOM 718 N N . MET A 1 91 ? -0.544 5.200 2.970 1.00 96.62 91 MET A N 1
ATOM 719 C CA . MET A 1 91 ? -1.340 4.009 3.237 1.00 96.62 91 MET A CA 1
ATOM 720 C C . MET A 1 91 ? -2.636 4.419 3.932 1.00 96.62 91 MET A C 1
ATOM 722 O O . MET A 1 91 ? -2.584 5.106 4.952 1.00 96.62 91 MET A O 1
ATOM 726 N N . LYS A 1 92 ? -3.786 3.998 3.399 1.00 96.44 92 LYS A N 1
ATOM 727 C CA . LYS A 1 92 ? -5.106 4.221 4.016 1.00 96.44 92 LYS A CA 1
ATOM 728 C C . LYS A 1 92 ? -5.918 2.943 4.031 1.00 96.44 92 LYS A C 1
ATOM 730 O O . LYS A 1 92 ? -5.798 2.141 3.109 1.00 96.44 92 LYS A O 1
ATOM 735 N N . LYS A 1 93 ? -6.763 2.783 5.043 1.00 96.69 93 LYS A N 1
ATOM 736 C CA . LYS A 1 93 ? -7.769 1.722 5.075 1.00 96.69 93 LYS A CA 1
ATOM 737 C C . LYS A 1 93 ? -8.955 2.105 4.182 1.00 96.69 93 LYS A C 1
ATOM 739 O O . LYS A 1 93 ? -9.398 3.250 4.236 1.00 96.69 93 LYS A O 1
ATOM 744 N N . ASP A 1 94 ? -9.446 1.175 3.373 1.00 93.75 94 ASP A N 1
ATOM 745 C CA . ASP A 1 94 ? -10.650 1.356 2.561 1.00 93.75 94 ASP A CA 1
ATOM 746 C C . ASP A 1 94 ? -11.922 0.884 3.288 1.00 93.75 94 ASP A C 1
ATOM 748 O O . ASP A 1 94 ? -11.882 0.390 4.419 1.00 93.75 94 ASP A O 1
ATOM 752 N N . GLU A 1 95 ? -13.071 1.055 2.635 1.00 92.94 95 GLU A N 1
ATOM 753 C CA . GLU A 1 95 ? -14.389 0.699 3.173 1.00 92.94 95 GLU A CA 1
ATOM 754 C C . GLU A 1 95 ? -14.586 -0.809 3.393 1.00 92.94 95 GLU A C 1
ATOM 756 O O . GLU A 1 95 ? -15.348 -1.213 4.271 1.00 92.94 95 GLU A O 1
ATOM 761 N N . HIS A 1 96 ? -13.855 -1.647 2.653 1.00 93.12 96 HIS A N 1
ATOM 762 C CA . HIS A 1 96 ? -13.850 -3.102 2.817 1.00 93.12 96 HIS A CA 1
ATOM 763 C C . HIS A 1 96 ? -12.853 -3.565 3.887 1.00 93.12 96 HIS A C 1
ATOM 765 O O . HIS A 1 96 ? -12.802 -4.739 4.250 1.00 93.12 96 HIS A O 1
ATOM 771 N N . GLY A 1 97 ? -12.075 -2.630 4.427 1.00 94.75 97 GLY A N 1
ATOM 772 C CA . GLY A 1 97 ? -11.083 -2.852 5.457 1.00 94.75 97 GLY A CA 1
ATOM 773 C C . GLY A 1 97 ? -9.716 -3.295 4.951 1.00 94.75 97 GLY A C 1
ATOM 774 O O . GLY A 1 97 ? -8.847 -3.539 5.791 1.00 94.75 97 GLY A O 1
ATOM 775 N N . ASN A 1 98 ? -9.518 -3.346 3.633 1.00 96.38 98 ASN A N 1
ATOM 776 C CA . ASN A 1 98 ? -8.209 -3.513 3.013 1.00 96.38 98 ASN A CA 1
ATOM 777 C C . ASN A 1 98 ? -7.423 -2.205 3.089 1.00 96.38 98 ASN A C 1
ATOM 779 O O . ASN A 1 98 ? -7.942 -1.169 3.505 1.00 96.38 98 ASN A O 1
ATOM 783 N N . PHE A 1 99 ? -6.155 -2.239 2.693 1.00 96.44 99 PHE A N 1
ATOM 784 C CA . PHE A 1 99 ? -5.303 -1.060 2.723 1.00 96.44 99 PHE A CA 1
ATOM 785 C C . PHE A 1 99 ? -4.833 -0.698 1.326 1.00 96.44 99 PHE A C 1
ATOM 787 O O . PHE A 1 99 ? -4.337 -1.544 0.595 1.00 96.44 99 PHE A O 1
ATOM 794 N N . LYS A 1 100 ? -4.935 0.576 0.969 1.00 94.75 100 LYS A N 1
ATOM 795 C CA . LYS A 1 100 ? -4.494 1.099 -0.321 1.00 94.75 100 LYS A CA 1
ATOM 796 C C . LYS A 1 100 ? -3.240 1.940 -0.154 1.00 94.75 100 LYS A C 1
ATOM 798 O O . LYS A 1 100 ? -3.179 2.803 0.724 1.00 94.75 100 LYS A O 1
ATOM 803 N N . LEU A 1 101 ? -2.257 1.692 -1.012 1.00 93.31 101 LEU A N 1
ATOM 804 C CA . LEU A 1 101 ? -1.065 2.513 -1.182 1.00 93.31 101 LEU A CA 1
ATOM 805 C C . LEU A 1 101 ? -1.315 3.539 -2.287 1.00 93.31 101 LEU A C 1
ATOM 807 O O . LEU A 1 101 ? -1.316 3.198 -3.469 1.00 93.31 101 LEU A O 1
ATOM 811 N N . TYR A 1 102 ? -1.523 4.793 -1.900 1.00 90.69 102 TYR A N 1
ATOM 812 C CA . TYR A 1 102 ? -1.801 5.898 -2.813 1.00 90.69 102 TYR A CA 1
ATOM 813 C C . TYR A 1 102 ? -0.513 6.523 -3.344 1.00 90.69 102 TYR A C 1
ATOM 815 O O . TYR A 1 102 ? 0.353 6.931 -2.567 1.00 90.69 102 TYR A O 1
ATOM 823 N N . GLY A 1 103 ? -0.430 6.656 -4.670 1.00 80.75 103 GLY A N 1
ATOM 824 C CA . GLY A 1 103 ? 0.673 7.329 -5.360 1.00 80.75 103 GLY A CA 1
ATOM 825 C C . GLY A 1 103 ? 1.819 6.408 -5.773 1.00 80.75 103 GLY A C 1
ATOM 826 O O . GLY A 1 103 ? 2.777 6.879 -6.377 1.00 80.75 103 GLY A O 1
ATOM 827 N N . LEU A 1 104 ? 1.731 5.100 -5.509 1.00 76.38 104 LEU A N 1
ATOM 828 C CA . LEU A 1 104 ? 2.785 4.153 -5.883 1.00 76.38 104 LEU A CA 1
ATOM 829 C C . LEU A 1 104 ? 2.984 4.046 -7.412 1.00 76.38 104 LEU A C 1
ATOM 831 O O . LEU A 1 104 ? 4.126 4.175 -7.857 1.00 76.38 104 LEU A O 1
ATOM 835 N N . PRO A 1 105 ? 1.931 3.907 -8.247 1.00 66.94 105 PRO A N 1
ATOM 836 C CA . PRO A 1 105 ? 2.100 3.812 -9.702 1.00 66.94 105 PRO A CA 1
ATOM 837 C C . PRO A 1 105 ? 2.716 5.070 -10.330 1.00 66.94 105 PRO A C 1
ATOM 839 O O . PRO A 1 105 ? 3.509 4.968 -11.263 1.00 66.94 105 PRO A O 1
ATOM 842 N N . SER A 1 106 ? 2.430 6.252 -9.774 1.00 63.94 106 SER A N 1
ATOM 843 C CA . SER A 1 106 ? 3.007 7.521 -10.235 1.00 63.94 106 SER A CA 1
ATOM 844 C C . SER A 1 106 ? 4.518 7.610 -10.012 1.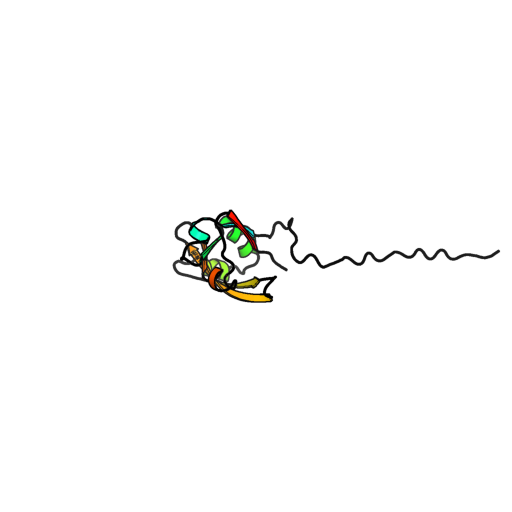00 63.94 106 SER A C 1
ATOM 846 O O . SER A 1 106 ? 5.205 8.282 -10.777 1.00 63.94 106 SER A O 1
ATOM 848 N N . VAL A 1 107 ? 5.051 6.946 -8.981 1.00 58.38 107 VAL A N 1
ATOM 849 C CA . VAL A 1 107 ? 6.462 7.099 -8.596 1.00 58.38 107 VAL A CA 1
ATOM 850 C C . VAL A 1 107 ? 7.359 6.001 -9.163 1.00 58.38 107 VAL A C 1
ATOM 852 O O . VAL A 1 107 ? 8.557 6.207 -9.333 1.00 58.38 107 VAL A O 1
ATOM 855 N N . LEU A 1 108 ? 6.791 4.875 -9.595 1.00 63.16 108 LEU A N 1
ATOM 856 C CA . LEU A 1 108 ? 7.549 3.801 -10.247 1.00 63.16 108 LEU A CA 1
ATOM 857 C C . LEU A 1 108 ? 7.912 4.087 -11.719 1.00 63.16 108 LEU A C 1
ATOM 859 O O . LEU A 1 108 ? 8.275 3.176 -12.466 1.00 63.16 108 LEU A O 1
ATOM 863 N N . GLY A 1 109 ? 7.884 5.365 -12.115 1.00 54.72 109 GLY A N 1
ATOM 864 C CA . GLY A 1 109 ? 8.563 5.870 -13.309 1.00 54.72 109 GLY A CA 1
ATOM 865 C C . GLY A 1 109 ? 7.933 5.447 -14.632 1.00 54.72 109 GLY A C 1
ATOM 866 O O . GLY A 1 109 ? 8.644 5.305 -15.621 1.00 54.72 109 GLY A O 1
ATOM 867 N N . GLY A 1 110 ? 6.618 5.211 -14.663 1.00 57.19 110 GLY A N 1
ATOM 868 C CA . GLY A 1 110 ? 5.915 4.880 -15.903 1.00 57.19 110 GLY A CA 1
ATOM 869 C C . GLY A 1 110 ? 6.085 3.434 -16.370 1.00 57.19 110 GLY A C 1
ATOM 870 O O . GLY A 1 110 ? 5.823 3.153 -17.537 1.00 57.19 110 GLY A O 1
ATOM 871 N N . ARG A 1 111 ? 6.486 2.499 -15.492 1.00 69.31 111 ARG A N 1
ATOM 872 C CA . ARG A 1 111 ? 6.289 1.066 -15.766 1.00 69.31 111 ARG A CA 1
ATOM 873 C C . ARG A 1 111 ? 4.781 0.785 -15.785 1.00 69.31 111 ARG A C 1
ATOM 875 O O . ARG A 1 111 ? 4.146 0.943 -14.743 1.00 69.31 111 ARG A O 1
ATOM 882 N N . PRO A 1 112 ? 4.192 0.405 -16.935 1.00 71.56 112 PRO A N 1
ATOM 883 C CA . PRO A 1 112 ? 2.762 0.162 -17.006 1.00 71.56 112 PRO A CA 1
ATOM 884 C C . PRO A 1 112 ? 2.478 -1.182 -16.341 1.00 71.56 112 PRO A C 1
ATOM 886 O O . PRO A 1 112 ? 2.651 -2.231 -16.963 1.00 71.56 112 PRO A O 1
ATOM 889 N N . PHE A 1 113 ? 2.081 -1.142 -15.071 1.00 80.38 113 PHE A N 1
ATOM 890 C CA . PHE A 1 113 ? 1.530 -2.311 -14.402 1.00 80.38 113 PHE A CA 1
ATOM 891 C C . PHE A 1 113 ? 0.292 -2.793 -15.147 1.00 80.38 113 PHE A C 1
ATOM 893 O O . PHE A 1 113 ? -0.547 -1.994 -15.569 1.00 80.38 113 PHE A O 1
ATOM 900 N N . LYS A 1 114 ? 0.185 -4.106 -15.305 1.00 87.62 114 LYS A N 1
ATOM 901 C CA . LYS A 1 114 ? -0.956 -4.767 -15.927 1.00 87.62 114 LYS A CA 1
ATOM 902 C C . LYS A 1 114 ? -1.646 -5.664 -14.920 1.00 87.62 114 LYS A C 1
ATOM 904 O O . LYS A 1 114 ? -1.031 -6.199 -14.000 1.00 87.62 114 LYS A O 1
ATOM 909 N N . THR A 1 115 ? -2.947 -5.841 -15.109 1.00 91.00 115 THR A N 1
ATOM 910 C CA . THR A 1 115 ? -3.700 -6.854 -14.375 1.00 91.00 115 THR A CA 1
ATOM 911 C C . THR A 1 115 ? -3.022 -8.214 -14.546 1.00 91.00 115 THR A C 1
ATOM 913 O O . THR A 1 115 ? -2.694 -8.608 -15.666 1.00 91.00 115 THR A O 1
ATOM 916 N N . GLY A 1 116 ? -2.812 -8.920 -13.439 1.00 92.06 116 GLY A N 1
ATOM 917 C CA . GLY A 1 116 ? -2.084 -10.187 -13.395 1.00 92.06 116 GLY A CA 1
ATOM 918 C C . GLY A 1 116 ? -0.584 -10.060 -13.112 1.00 92.06 116 GLY A C 1
ATOM 919 O O . GLY A 1 116 ? 0.035 -11.074 -12.795 1.00 92.06 116 GLY A O 1
ATOM 920 N N . ASP A 1 117 ? 0.003 -8.858 -13.160 1.00 90.62 117 ASP A N 1
ATOM 921 C CA . ASP A 1 117 ? 1.380 -8.657 -12.701 1.00 90.62 117 ASP A CA 1
ATOM 922 C C . ASP A 1 117 ? 1.496 -8.950 -11.201 1.00 90.62 117 ASP A C 1
ATOM 924 O O . ASP A 1 117 ? 0.547 -8.778 -10.433 1.00 90.62 117 ASP A O 1
ATOM 928 N N . VAL A 1 118 ? 2.685 -9.365 -10.768 1.00 91.19 118 VAL A N 1
ATOM 929 C CA . VAL A 1 118 ? 2.974 -9.652 -9.360 1.00 91.19 118 VAL A CA 1
ATOM 930 C C . VAL A 1 118 ? 3.913 -8.592 -8.801 1.00 91.19 118 VAL A C 1
ATOM 932 O O . VAL A 1 118 ? 5.006 -8.384 -9.329 1.00 91.19 118 VAL A O 1
ATOM 935 N N . ILE A 1 119 ? 3.508 -7.955 -7.701 1.00 89.19 119 ILE A N 1
ATOM 936 C CA . ILE A 1 119 ? 4.365 -7.057 -6.920 1.00 89.19 119 ILE A CA 1
ATOM 937 C C . ILE A 1 119 ? 4.761 -7.756 -5.622 1.00 89.19 119 ILE A C 1
ATOM 939 O O . ILE A 1 119 ? 3.921 -8.319 -4.917 1.00 89.19 119 ILE A O 1
ATOM 943 N N . GLY A 1 120 ? 6.053 -7.693 -5.304 1.00 91.31 120 GLY A N 1
ATOM 944 C CA . GLY A 1 120 ? 6.594 -8.132 -4.026 1.00 91.31 120 GLY A CA 1
ATOM 945 C C . GLY A 1 120 ? 7.075 -6.954 -3.189 1.00 91.31 120 GLY A C 1
ATOM 946 O O . GLY A 1 120 ? 7.845 -6.127 -3.669 1.00 91.31 120 GLY A O 1
ATOM 947 N N . PHE A 1 121 ? 6.662 -6.920 -1.926 1.00 92.25 121 PHE A N 1
ATOM 948 C CA . PHE A 1 121 ? 7.243 -6.076 -0.886 1.00 92.25 121 PHE A CA 1
ATOM 949 C C . PHE A 1 121 ? 7.968 -6.970 0.116 1.00 92.25 121 PHE A C 1
ATOM 951 O O . PHE A 1 121 ? 7.452 -8.016 0.519 1.00 92.25 121 PHE A O 1
ATOM 958 N N . TRP A 1 122 ? 9.165 -6.563 0.519 1.00 92.25 122 TRP A N 1
ATOM 959 C CA . TRP A 1 122 ? 9.990 -7.295 1.472 1.00 92.25 122 TRP A CA 1
ATOM 960 C C . TRP A 1 122 ? 10.743 -6.323 2.380 1.00 92.25 122 TRP A C 1
ATOM 962 O O . TRP A 1 122 ? 10.732 -5.110 2.162 1.00 92.25 122 TRP A O 1
ATOM 972 N N . TRP A 1 123 ? 11.370 -6.879 3.408 1.00 86.56 123 TRP A N 1
ATOM 973 C CA . TRP A 1 123 ? 12.160 -6.154 4.397 1.00 86.56 123 TRP A CA 1
ATOM 974 C C . TRP A 1 123 ? 13.631 -6.556 4.254 1.00 86.56 123 TRP A C 1
ATOM 976 O O . TRP A 1 123 ? 13.905 -7.696 3.867 1.00 86.56 123 TRP A O 1
ATOM 986 N N . ASP A 1 124 ? 14.535 -5.622 4.547 1.00 75.50 124 ASP A N 1
ATOM 987 C CA . ASP A 1 124 ? 15.974 -5.874 4.736 1.00 75.50 124 ASP A CA 1
ATOM 988 C C . ASP A 1 124 ? 16.243 -6.372 6.168 1.00 75.50 124 ASP A C 1
ATOM 990 O O . ASP A 1 124 ? 15.565 -5.862 7.096 1.00 75.50 124 ASP A O 1
#